Protein AF-A0A377AZQ8-F1 (afdb_monomer_lite)

Radius of gyration: 25.47 Å; chains: 1; bounding box: 60×29×74 Å

Secondary structure (DSSP, 8-state):
---EEEEEEEEEEEEETTEEEEEEEEEEEEEETTEEEEEEEEEEEEEEEEEGGGTEEEEEEEEE---SSS---EEEEEEEEE-GGGS-GGGSS-PPEEEEEESSSEEEEEEETTEEEEEEEE-SEEEEE------S---SS----------EEEEETSS--PPEEE-------

InterPro domains:
  IPR000015 Outer membrane usher protein [PF00577] (11-134)
  IPR000015 Outer membrane usher protein [PTHR30451] (6-134)
  IPR018030 Fimbrial membrane usher, conserved site [PS01151] (122-132)

pLDDT: mean 77.37, std 19.85, range [26.62, 98.12]

Foldseek 3Di:
DDKDKDKDWDWDWDDDPQKIKIWTKMWIWIDDPNDIDIDIGTPWIWMKGQDLVQQKIKIAAWDWDDPLAHDIDIDHGIDIGHDLVSDPLLSRDFDWKKKDFFQAFWWKFFDAPRDTQDIDIDGGTIDIDRRRRPDDDPDDDDDDDDDRDGDAMDTPPGDDDGIDTDDDPPPSD

Structure (mmCIF, N/CA/C/O backbone):
data_AF-A0A377AZQ8-F1
#
_entry.id   AF-A0A377AZQ8-F1
#
loop_
_atom_site.group_PDB
_atom_site.id
_atom_site.type_symbol
_atom_site.label_atom_id
_atom_site.label_alt_id
_atom_site.label_comp_id
_atom_site.label_asym_id
_atom_site.label_entity_id
_atom_site.label_seq_id
_atom_site.pdbx_PDB_ins_code
_atom_site.Cartn_x
_atom_site.Cartn_y
_atom_site.Cartn_z
_atom_site.occupancy
_atom_site.B_iso_or_equiv
_atom_site.auth_seq_id
_atom_site.auth_comp_id
_atom_site.auth_asym_id
_atom_site.auth_atom_id
_atom_site.pdbx_PDB_model_num
ATOM 1 N N . MET A 1 1 ? 42.850 8.641 -22.541 1.00 66.31 1 MET A N 1
ATOM 2 C CA . MET A 1 1 ? 41.460 8.882 -22.988 1.00 66.31 1 MET A CA 1
ATOM 3 C C . MET A 1 1 ? 40.602 9.128 -21.759 1.00 66.31 1 MET A C 1
ATOM 5 O O . MET A 1 1 ? 40.850 8.485 -20.748 1.00 66.31 1 MET A O 1
ATOM 9 N N . VAL A 1 2 ? 39.662 10.073 -21.816 1.00 78.50 2 VAL A N 1
ATOM 10 C CA . VAL A 1 2 ? 38.763 10.385 -20.692 1.00 78.50 2 VAL A CA 1
ATOM 11 C C . VAL A 1 2 ? 37.528 9.491 -20.782 1.00 78.50 2 VAL A C 1
ATOM 13 O O . VAL A 1 2 ? 36.949 9.360 -21.861 1.00 78.50 2 VAL A O 1
ATOM 16 N N . THR A 1 3 ? 37.146 8.884 -19.662 1.00 87.50 3 THR A N 1
ATOM 17 C CA . THR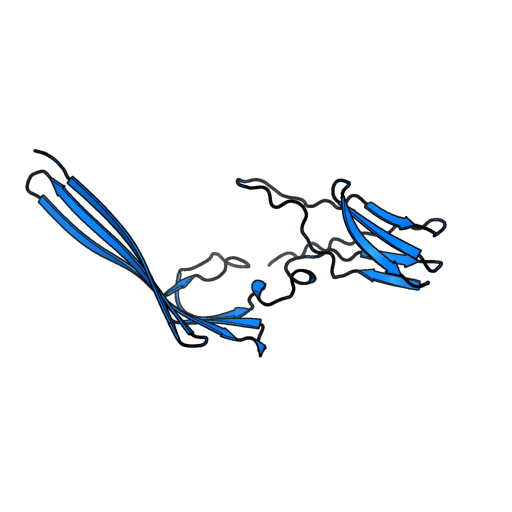 A 1 3 ? 35.905 8.113 -19.530 1.00 87.50 3 THR A CA 1
ATOM 18 C C . THR A 1 3 ? 34.832 8.990 -18.888 1.00 87.50 3 THR A C 1
ATOM 20 O O . THR A 1 3 ? 35.108 9.670 -17.902 1.00 87.50 3 THR A O 1
ATOM 23 N N . ILE A 1 4 ? 33.620 8.981 -19.440 1.00 90.50 4 ILE A N 1
ATOM 24 C CA . ILE A 1 4 ? 32.460 9.754 -18.986 1.00 90.50 4 ILE A CA 1
ATOM 25 C C . ILE A 1 4 ? 31.314 8.779 -18.716 1.00 90.50 4 ILE A C 1
ATOM 27 O O . ILE A 1 4 ? 31.047 7.907 -19.541 1.00 90.50 4 ILE A O 1
ATOM 31 N N . ALA A 1 5 ? 30.629 8.945 -17.587 1.00 92.56 5 ALA A N 1
ATOM 32 C CA . ALA A 1 5 ? 29.433 8.185 -17.247 1.00 92.56 5 ALA A CA 1
ATOM 33 C C . ALA A 1 5 ? 28.339 9.125 -16.727 1.00 92.56 5 ALA A C 1
ATOM 35 O O . ALA A 1 5 ? 28.613 9.976 -15.880 1.00 92.56 5 ALA A O 1
ATOM 36 N N . TYR A 1 6 ? 27.113 8.958 -17.223 1.00 93.81 6 TYR A N 1
ATOM 37 C CA . TYR A 1 6 ? 25.925 9.669 -16.757 1.00 93.81 6 TYR A CA 1
ATOM 38 C C . TYR A 1 6 ? 24.834 8.673 -16.377 1.00 93.81 6 TYR A C 1
ATOM 40 O O . TYR A 1 6 ? 24.644 7.651 -17.036 1.00 93.81 6 TYR A O 1
ATOM 48 N N . PHE A 1 7 ? 24.115 8.999 -15.308 1.00 94.19 7 PHE A N 1
ATOM 49 C CA . PHE A 1 7 ? 22.983 8.236 -14.808 1.00 94.19 7 PHE A CA 1
ATOM 50 C C . PHE A 1 7 ? 21.816 9.184 -14.570 1.00 94.19 7 PHE A C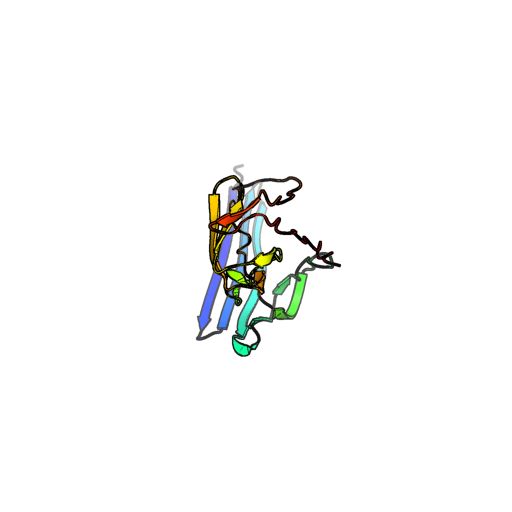 1
ATOM 52 O O . PHE A 1 7 ? 21.986 10.242 -13.962 1.00 94.19 7 PHE A O 1
ATOM 59 N N . PHE A 1 8 ? 20.634 8.787 -15.019 1.00 94.94 8 PHE A N 1
ATOM 60 C CA . PHE A 1 8 ? 19.388 9.485 -14.754 1.00 94.94 8 PHE A CA 1
ATOM 61 C C . PHE A 1 8 ? 18.333 8.469 -14.331 1.00 94.94 8 PHE A C 1
ATOM 63 O O . PHE A 1 8 ? 18.173 7.437 -14.973 1.00 94.94 8 PHE A O 1
ATOM 70 N N . SER A 1 9 ? 17.615 8.750 -13.250 1.00 94.69 9 SER A N 1
ATOM 71 C CA . SER A 1 9 ? 16.479 7.946 -12.799 1.00 94.69 9 SER A CA 1
ATOM 72 C C . SER A 1 9 ? 15.224 8.795 -12.817 1.00 94.69 9 SER A C 1
ATOM 74 O O . SER A 1 9 ? 15.229 9.904 -12.280 1.00 94.69 9 SER A O 1
ATOM 76 N N . GLU A 1 10 ? 14.147 8.249 -13.361 1.00 94.62 10 GLU A N 1
ATOM 77 C CA . GLU A 1 10 ? 12.877 8.937 -13.500 1.00 94.62 10 GLU A CA 1
ATOM 78 C C . GLU A 1 10 ? 11.760 8.143 -12.835 1.00 94.62 10 GLU A C 1
ATOM 80 O O . GLU A 1 10 ? 11.562 6.961 -13.114 1.00 94.62 10 GLU A O 1
ATOM 85 N N . LEU A 1 11 ? 10.993 8.834 -11.991 1.00 95.00 11 LEU A N 1
ATOM 86 C CA . LEU A 1 11 ? 9.697 8.369 -11.525 1.00 95.00 11 LEU A CA 1
ATOM 87 C C . LEU A 1 11 ? 8.635 9.327 -12.059 1.00 95.00 11 LEU A C 1
ATOM 89 O O . LEU A 1 11 ? 8.410 10.399 -11.495 1.00 95.00 11 LEU A O 1
ATOM 93 N N . SER A 1 12 ? 7.989 8.938 -13.151 1.00 96.00 12 SER A N 1
ATOM 94 C CA . SER A 1 12 ? 6.931 9.718 -13.781 1.00 96.00 12 SER A CA 1
ATOM 95 C C . SER A 1 12 ? 5.553 9.212 -13.355 1.00 96.00 12 SER A C 1
ATOM 97 O O . SER A 1 12 ? 5.366 8.071 -12.912 1.00 96.00 12 SER A O 1
ATOM 99 N N . GLY A 1 13 ? 4.548 10.083 -13.435 1.00 96.94 13 GLY A N 1
ATOM 100 C CA . GLY A 1 13 ? 3.203 9.709 -13.032 1.00 96.94 13 GLY A CA 1
ATOM 101 C C . GLY A 1 13 ? 2.124 10.685 -13.458 1.00 96.94 13 GLY A C 1
ATOM 102 O O . GLY A 1 13 ? 2.345 11.888 -13.556 1.00 96.94 13 GLY A O 1
ATOM 103 N N . ILE A 1 14 ? 0.929 10.140 -13.667 1.00 98.06 14 ILE A N 1
ATOM 104 C CA . ILE A 1 14 ? -0.283 10.882 -14.017 1.00 98.06 14 ILE A CA 1
ATOM 105 C C . ILE A 1 14 ? -1.394 10.451 -13.055 1.00 98.06 14 ILE A C 1
ATOM 107 O O . ILE A 1 14 ? -1.492 9.279 -12.684 1.00 98.06 14 ILE A O 1
ATOM 111 N N . ASN A 1 15 ? -2.228 11.396 -12.622 1.00 98.00 15 ASN A N 1
ATOM 112 C CA . ASN A 1 15 ? -3.388 11.128 -11.773 1.00 98.00 15 ASN A CA 1
ATOM 113 C C . ASN A 1 15 ? -4.659 11.566 -12.507 1.00 98.00 15 ASN A C 1
ATOM 115 O O . ASN A 1 15 ? -4.756 12.722 -12.910 1.00 98.00 15 ASN A O 1
ATOM 119 N N . ILE A 1 16 ? -5.624 10.658 -12.670 1.00 97.69 16 ILE A N 1
ATOM 120 C CA . ILE A 1 16 ? -6.921 10.938 -13.303 1.00 97.69 16 ILE A CA 1
ATOM 121 C C . ILE A 1 16 ? -8.018 10.374 -12.401 1.00 97.69 16 ILE A C 1
ATOM 123 O O . ILE A 1 16 ? -8.219 9.160 -12.310 1.00 97.69 16 ILE A O 1
ATOM 127 N N . GLY A 1 17 ? -8.719 11.260 -11.691 1.00 96.69 17 GLY A N 1
ATOM 128 C CA . GLY A 1 17 ? -9.679 10.856 -10.665 1.00 96.69 17 GLY A CA 1
ATOM 129 C C . GLY A 1 17 ? -9.021 9.950 -9.605 1.00 96.69 17 GLY A C 1
ATOM 130 O O . GLY A 1 17 ? -7.978 10.316 -9.062 1.00 96.69 17 GLY A O 1
ATOM 131 N N . PRO A 1 18 ? -9.586 8.767 -9.291 1.00 96.06 18 PRO A N 1
ATOM 132 C CA . PRO A 1 18 ? -9.014 7.856 -8.297 1.00 96.06 18 PRO A CA 1
ATOM 133 C C . PRO A 1 18 ? -7.832 7.024 -8.828 1.00 96.06 18 PRO A C 1
ATOM 135 O O . PRO A 1 18 ? -7.199 6.308 -8.045 1.00 96.06 18 PRO A O 1
ATOM 138 N N . TRP A 1 19 ? -7.556 7.083 -10.134 1.00 97.75 19 TRP A N 1
ATOM 139 C CA . TRP A 1 19 ? -6.517 6.303 -10.795 1.00 97.75 19 TRP A CA 1
ATOM 140 C C . TRP A 1 19 ? -5.180 7.035 -10.782 1.00 97.75 19 TRP A C 1
ATOM 142 O O . TRP A 1 19 ? -5.097 8.231 -11.069 1.00 97.75 19 TRP A O 1
ATOM 152 N N . ARG A 1 20 ? -4.120 6.292 -10.472 1.00 98.06 20 ARG A N 1
ATOM 153 C CA . ARG A 1 20 ? -2.743 6.780 -10.445 1.00 98.06 20 ARG A CA 1
ATOM 154 C C . ARG A 1 20 ? -1.915 5.887 -11.355 1.00 98.06 20 ARG A C 1
ATOM 156 O O . ARG A 1 20 ? -1.705 4.724 -11.032 1.00 98.06 20 ARG A O 1
ATOM 163 N N . LEU A 1 21 ? -1.472 6.420 -12.486 1.00 98.12 21 LEU A N 1
ATOM 164 C CA . LEU A 1 21 ? -0.492 5.774 -13.353 1.00 98.12 21 LEU A CA 1
ATOM 165 C C . LEU A 1 21 ? 0.905 6.193 -12.896 1.00 98.12 21 LEU A C 1
ATOM 167 O O . LEU A 1 21 ? 1.139 7.375 -12.626 1.00 98.12 21 LEU A O 1
ATOM 171 N N . ARG A 1 22 ? 1.821 5.237 -12.803 1.00 97.75 22 ARG A N 1
ATOM 172 C CA . ARG A 1 22 ? 3.222 5.445 -12.443 1.00 97.75 22 ARG A CA 1
ATOM 173 C C . ARG A 1 22 ? 4.116 4.665 -13.396 1.00 97.75 22 ARG A C 1
ATOM 175 O O . ARG A 1 22 ? 3.785 3.548 -13.791 1.00 97.75 22 ARG A O 1
ATOM 182 N N . ASN A 1 23 ? 5.249 5.256 -13.745 1.00 97.12 23 ASN A N 1
ATOM 183 C CA . ASN A 1 23 ? 6.320 4.593 -14.467 1.00 97.12 23 ASN A CA 1
ATOM 184 C C . ASN A 1 23 ? 7.654 4.924 -13.794 1.00 97.12 23 ASN A C 1
ATOM 186 O O . ASN A 1 23 ? 7.895 6.063 -13.401 1.00 97.12 23 ASN A O 1
ATOM 190 N N . ASN A 1 24 ? 8.496 3.908 -13.647 1.00 96.88 24 ASN A N 1
ATOM 191 C CA . ASN A 1 24 ? 9.841 4.028 -13.115 1.00 96.88 24 ASN A CA 1
ATOM 192 C C . ASN A 1 24 ? 10.837 3.533 -14.165 1.00 96.88 24 ASN A C 1
ATOM 194 O O . ASN A 1 24 ? 10.690 2.429 -14.700 1.00 96.88 24 ASN A O 1
ATOM 198 N N . GLY A 1 25 ? 11.855 4.332 -14.450 1.00 95.44 25 GLY A N 1
ATOM 199 C CA . GLY A 1 25 ? 12.876 4.023 -15.439 1.00 95.44 25 GLY A CA 1
ATOM 200 C C . GLY A 1 25 ? 14.211 4.666 -15.097 1.00 95.44 25 GLY A C 1
ATOM 201 O O . GLY A 1 25 ? 14.308 5.557 -14.256 1.00 95.44 25 GLY A O 1
ATOM 202 N N . SER A 1 26 ? 15.266 4.194 -15.747 1.00 96.50 26 SER A N 1
ATOM 203 C CA . SER A 1 26 ? 16.593 4.785 -15.634 1.00 96.50 26 SER A CA 1
ATOM 204 C C . SER A 1 26 ? 17.297 4.801 -16.979 1.00 96.50 26 SER A C 1
ATOM 206 O O . SER A 1 26 ? 17.197 3.856 -17.757 1.00 96.50 26 SER A O 1
ATOM 208 N N . TRP A 1 27 ? 18.036 5.867 -17.231 1.00 95.44 27 TRP A N 1
ATOM 209 C CA . TRP A 1 27 ? 18.890 6.034 -18.386 1.00 95.44 27 TRP A CA 1
ATOM 210 C C . TRP A 1 27 ? 20.347 6.013 -17.944 1.00 95.44 27 TRP A C 1
ATOM 212 O O . TRP A 1 27 ? 20.737 6.683 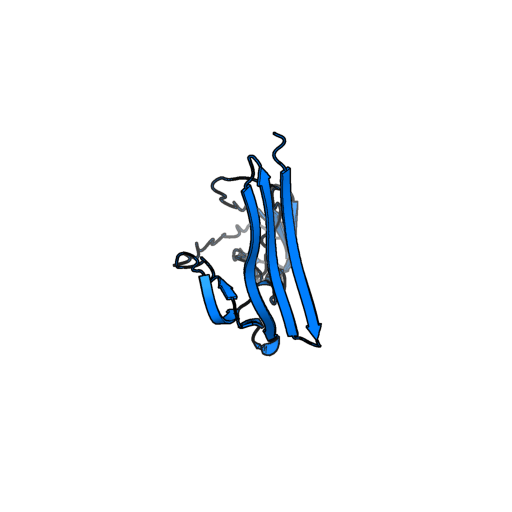-16.985 1.00 95.44 27 TRP A O 1
ATOM 222 N N . ASN A 1 28 ? 21.148 5.225 -18.647 1.00 94.69 28 ASN A N 1
ATOM 223 C CA . ASN A 1 28 ? 22.563 5.046 -18.380 1.00 94.69 28 ASN A CA 1
ATOM 224 C C . ASN A 1 28 ? 23.337 5.386 -19.645 1.00 94.69 28 ASN A C 1
ATOM 226 O O . ASN A 1 28 ? 23.040 4.856 -20.715 1.00 94.69 28 ASN A O 1
ATOM 230 N N . TYR A 1 29 ? 24.361 6.217 -19.506 1.00 94.75 29 TYR A N 1
ATOM 231 C CA . TYR A 1 29 ? 25.281 6.539 -20.582 1.00 94.75 29 TYR A CA 1
ATOM 232 C C . TYR A 1 29 ? 26.718 6.345 -20.119 1.00 94.75 29 TYR A C 1
ATOM 234 O O . TYR A 1 29 ? 27.102 6.776 -19.033 1.00 94.75 29 TYR A O 1
ATOM 242 N N . PHE A 1 30 ? 27.530 5.727 -20.966 1.00 94.06 30 PHE A N 1
ATOM 243 C CA . PHE A 1 30 ? 28.951 5.518 -20.746 1.00 94.06 30 PHE A CA 1
ATOM 244 C C . PHE A 1 30 ? 29.719 5.781 -22.038 1.00 94.06 30 PHE A C 1
ATOM 246 O O . PHE A 1 30 ? 29.330 5.306 -23.099 1.00 94.06 30 PHE A O 1
ATOM 253 N N . ARG A 1 31 ? 30.847 6.488 -21.959 1.00 93.56 31 ARG A N 1
ATOM 254 C CA . ARG A 1 31 ? 31.777 6.682 -23.075 1.00 93.56 31 ARG A CA 1
ATOM 255 C C . ARG A 1 31 ? 33.213 6.610 -22.581 1.00 93.56 31 ARG A C 1
ATOM 257 O O . ARG A 1 31 ? 33.591 7.382 -21.711 1.00 93.56 31 ARG A O 1
ATOM 264 N N . GLY A 1 32 ? 34.035 5.745 -23.164 1.00 91.81 32 GLY A N 1
ATOM 265 C CA . GLY A 1 32 ? 35.450 5.603 -22.816 1.00 91.81 32 GLY A CA 1
ATOM 266 C C . GLY A 1 32 ? 36.184 4.657 -23.766 1.00 91.81 32 GLY A C 1
ATOM 267 O O . GLY A 1 32 ? 35.584 3.744 -24.321 1.00 91.81 32 GLY A O 1
ATOM 268 N N . ASN A 1 33 ? 37.484 4.884 -23.981 1.00 86.81 33 ASN A N 1
ATOM 269 C CA . ASN A 1 33 ? 38.348 4.043 -24.828 1.00 86.81 33 ASN A CA 1
ATOM 270 C C . ASN A 1 33 ? 37.795 3.711 -26.234 1.00 86.81 33 ASN A C 1
ATOM 272 O O . ASN A 1 33 ? 37.970 2.605 -26.733 1.00 86.81 33 ASN A O 1
ATOM 276 N N . GLY A 1 34 ? 37.121 4.669 -26.880 1.00 83.62 34 GLY A N 1
ATOM 277 C CA . GLY A 1 34 ? 36.516 4.477 -28.207 1.00 83.62 34 GLY A CA 1
ATOM 278 C C . GLY A 1 34 ? 35.158 3.764 -28.198 1.00 83.62 34 GLY A C 1
ATOM 279 O O . GLY A 1 34 ? 34.518 3.692 -29.240 1.00 83.62 34 GLY A O 1
ATOM 280 N N . TYR A 1 35 ? 34.682 3.316 -27.036 1.00 85.56 35 TYR A N 1
ATOM 281 C CA . TYR A 1 35 ? 33.364 2.717 -26.854 1.00 85.56 35 TYR A CA 1
ATOM 282 C C . TYR A 1 35 ? 32.382 3.736 -26.277 1.00 85.56 35 TYR A C 1
ATOM 284 O O . TYR A 1 35 ? 32.742 4.546 -25.418 1.00 85.56 35 TYR A O 1
ATOM 292 N N . HIS A 1 36 ? 31.132 3.678 -26.730 1.00 90.12 36 HIS A N 1
ATOM 293 C CA . HIS A 1 36 ? 30.011 4.344 -26.079 1.00 90.12 36 HIS A CA 1
ATOM 294 C C . HIS A 1 36 ? 28.848 3.360 -25.911 1.00 90.12 36 HIS A C 1
ATOM 296 O O . HIS A 1 36 ? 28.656 2.472 -26.738 1.00 90.12 36 HIS A O 1
ATOM 302 N N . SER A 1 37 ? 28.099 3.501 -24.824 1.00 90.25 37 SER A N 1
ATOM 303 C CA . SER A 1 37 ? 26.909 2.720 -24.505 1.00 90.25 37 SER A CA 1
ATOM 304 C C . SER A 1 37 ? 25.851 3.665 -23.964 1.00 90.25 37 SER A C 1
ATOM 306 O O . SER A 1 37 ? 26.143 4.505 -23.115 1.00 90.25 37 SER A O 1
ATOM 308 N N . GLU A 1 38 ? 24.635 3.527 -24.470 1.00 93.69 38 GLU A N 1
ATOM 309 C CA . GLU A 1 38 ? 23.470 4.274 -24.026 1.00 93.69 38 GLU A CA 1
ATOM 310 C C . GLU A 1 38 ? 22.318 3.287 -23.867 1.00 93.69 38 GLU A C 1
ATOM 312 O O . GLU A 1 38 ? 22.001 2.543 -24.796 1.00 93.69 38 GLU A O 1
ATOM 317 N N . GLN A 1 39 ? 21.731 3.227 -22.676 1.00 93.44 39 GLN A N 1
ATOM 318 C CA . GLN A 1 39 ? 20.689 2.261 -22.357 1.00 93.44 39 GLN A CA 1
ATOM 319 C C . GLN A 1 39 ? 19.586 2.901 -21.527 1.00 93.44 39 GLN A C 1
ATOM 321 O O . GLN A 1 39 ? 19.824 3.422 -20.436 1.00 93.44 39 GLN A O 1
ATOM 326 N N . TRP A 1 40 ? 18.361 2.785 -22.031 1.00 92.62 40 TRP A N 1
ATOM 327 C CA . TRP A 1 40 ? 17.151 3.012 -21.256 1.00 92.62 40 TRP A CA 1
ATOM 328 C C . TRP A 1 40 ? 16.681 1.694 -20.637 1.00 92.62 40 TRP A C 1
ATOM 330 O O . TRP A 1 40 ? 16.442 0.717 -21.346 1.00 92.62 40 TRP A O 1
ATOM 340 N N . ASN A 1 41 ? 16.523 1.674 -19.318 1.00 93.19 41 ASN A N 1
ATOM 341 C CA . ASN A 1 41 ? 16.037 0.537 -18.553 1.00 93.19 41 ASN A CA 1
ATOM 342 C C . ASN A 1 41 ? 14.709 0.897 -17.873 1.00 93.19 41 ASN A C 1
ATOM 344 O O . ASN A 1 41 ? 14.677 1.744 -16.979 1.00 93.19 41 ASN A O 1
ATOM 348 N N . ASN A 1 42 ? 13.616 0.256 -18.290 1.00 92.38 42 ASN A N 1
ATOM 349 C CA . ASN A 1 42 ? 12.308 0.410 -17.656 1.00 92.38 42 ASN A CA 1
ATOM 350 C C . ASN A 1 42 ? 12.218 -0.535 -16.452 1.00 92.38 42 ASN A C 1
ATOM 352 O O . ASN A 1 42 ? 12.253 -1.752 -16.617 1.00 92.38 42 ASN A O 1
ATOM 356 N N . ILE A 1 43 ? 12.110 0.035 -15.253 1.00 93.38 43 ILE A N 1
ATOM 357 C CA . ILE A 1 43 ? 12.040 -0.722 -13.998 1.00 93.38 43 ILE A CA 1
ATOM 358 C C . ILE A 1 43 ? 10.625 -1.267 -13.790 1.00 93.38 43 ILE A C 1
ATOM 360 O O . ILE A 1 43 ? 10.461 -2.400 -13.344 1.00 93.38 43 ILE A O 1
ATOM 364 N N . GLY A 1 44 ? 9.599 -0.479 -14.114 1.00 95.25 44 GLY A N 1
ATOM 365 C CA . GLY A 1 44 ? 8.224 -0.956 -14.076 1.00 95.25 44 GLY A CA 1
ATOM 366 C C . GLY A 1 44 ? 7.195 0.117 -14.391 1.00 95.25 44 GLY A C 1
ATOM 367 O O . GLY A 1 44 ? 7.427 1.315 -14.211 1.00 95.25 44 GLY A O 1
ATOM 368 N N . THR A 1 45 ? 6.028 -0.327 -14.852 1.00 97.38 45 THR A N 1
ATOM 369 C CA . THR A 1 45 ? 4.868 0.531 -15.110 1.00 97.38 45 THR A CA 1
ATOM 370 C C . THR A 1 45 ? 3.627 -0.064 -14.473 1.00 97.38 45 THR A C 1
ATOM 372 O O . THR A 1 45 ? 3.298 -1.227 -14.713 1.00 97.38 45 THR A O 1
ATOM 375 N N . TRP A 1 46 ? 2.909 0.733 -13.686 1.00 97.94 46 TRP A N 1
ATOM 376 C CA . TRP A 1 46 ? 1.703 0.268 -13.017 1.00 97.94 46 TRP A CA 1
ATOM 377 C C . TRP A 1 46 ? 0.652 1.352 -12.860 1.00 97.94 46 TRP A C 1
ATOM 379 O O . TRP A 1 46 ? 0.923 2.550 -12.780 1.00 97.94 46 TRP A O 1
ATOM 389 N N . VAL A 1 47 ? -0.587 0.890 -12.796 1.00 98.12 47 VAL A N 1
ATOM 390 C CA . VAL A 1 47 ? -1.765 1.677 -12.483 1.00 98.12 47 VAL A CA 1
ATOM 391 C C . VAL A 1 47 ? -2.296 1.195 -11.147 1.00 98.12 47 VAL A C 1
ATOM 393 O O . VAL A 1 47 ? -2.511 0.001 -10.956 1.00 98.12 47 VAL A O 1
ATOM 396 N N . GLN A 1 48 ? -2.548 2.123 -10.233 1.00 97.06 48 GLN A N 1
ATOM 397 C CA . GLN A 1 48 ? -3.110 1.814 -8.925 1.00 97.06 48 GLN A CA 1
ATOM 398 C C . GLN A 1 48 ? -4.354 2.648 -8.620 1.00 97.06 48 GLN A C 1
ATOM 400 O O . GLN A 1 48 ? -4.496 3.795 -9.063 1.00 97.06 48 GLN A O 1
ATOM 405 N N . ARG A 1 49 ? -5.262 2.064 -7.838 1.00 96.62 49 ARG A N 1
ATOM 406 C CA . ARG A 1 49 ? -6.492 2.702 -7.368 1.00 96.62 49 ARG A CA 1
ATOM 407 C C . ARG A 1 49 ? -6.880 2.186 -5.989 1.00 96.62 49 ARG A C 1
ATOM 409 O O . ARG A 1 49 ? -6.977 0.984 -5.766 1.00 96.62 49 ARG A O 1
ATOM 416 N N . ALA A 1 50 ? -7.225 3.117 -5.106 1.00 96.31 50 ALA A N 1
ATOM 417 C CA . ALA A 1 50 ? -7.869 2.802 -3.838 1.00 96.31 50 ALA A CA 1
ATOM 418 C C . ALA A 1 50 ? -9.349 2.429 -4.045 1.00 96.31 50 ALA A C 1
ATOM 420 O O . ALA A 1 50 ? -10.097 3.150 -4.716 1.00 96.31 50 ALA A O 1
ATOM 421 N N . ILE A 1 51 ? -9.776 1.323 -3.437 1.00 95.88 51 ILE A N 1
ATOM 422 C CA . ILE A 1 51 ? -11.162 0.856 -3.367 1.00 95.88 51 ILE A CA 1
ATOM 423 C C . ILE A 1 51 ? -11.647 1.029 -1.925 1.00 95.88 51 ILE A C 1
ATOM 425 O O . ILE A 1 51 ? -11.549 0.126 -1.096 1.00 95.88 51 ILE A O 1
ATOM 429 N N . ILE A 1 52 ? -12.184 2.218 -1.642 1.00 93.31 52 ILE A N 1
ATOM 430 C CA . ILE A 1 52 ? -12.588 2.650 -0.293 1.00 93.31 52 ILE A CA 1
ATOM 431 C C . ILE A 1 52 ? -13.578 1.676 0.375 1.00 93.31 52 ILE A C 1
ATOM 433 O O . ILE A 1 52 ? -13.323 1.305 1.519 1.00 93.31 52 ILE A O 1
ATOM 437 N N . PRO A 1 53 ? -14.647 1.183 -0.295 1.00 93.25 53 PRO A N 1
ATOM 438 C CA . PRO A 1 53 ? -15.602 0.276 0.351 1.00 93.25 53 PRO A CA 1
ATOM 439 C C . PRO A 1 53 ? -14.985 -1.045 0.825 1.00 93.25 53 PRO A C 1
ATOM 441 O O . PRO A 1 53 ? -15.495 -1.658 1.755 1.00 93.25 53 PRO A O 1
ATOM 444 N N . LEU A 1 54 ? -13.886 -1.473 0.196 1.00 93.69 54 LEU A N 1
ATOM 445 C CA . LEU A 1 54 ? -13.177 -2.709 0.529 1.00 93.69 54 LEU A CA 1
ATOM 446 C C . LEU A 1 54 ? -11.928 -2.464 1.380 1.00 93.69 54 LEU A C 1
ATOM 448 O O . LEU A 1 54 ? -11.213 -3.419 1.671 1.00 93.69 54 LEU A O 1
ATOM 452 N N . LYS A 1 55 ? -11.614 -1.204 1.721 1.00 93.69 55 LYS A N 1
ATOM 453 C CA . LYS A 1 55 ? -10.349 -0.817 2.371 1.00 93.69 55 LYS A CA 1
ATOM 454 C C . LYS A 1 55 ? -9.127 -1.460 1.694 1.00 93.69 55 LYS A C 1
ATOM 456 O O . LYS A 1 55 ? -8.209 -1.950 2.346 1.00 93.69 55 LYS A O 1
ATOM 461 N N . SER A 1 56 ? -9.166 -1.522 0.366 1.00 94.56 56 SER A N 1
ATOM 462 C CA . SER A 1 56 ? -8.221 -2.287 -0.447 1.00 94.56 56 SER A CA 1
ATOM 463 C C . SER A 1 56 ? -7.610 -1.431 -1.546 1.00 94.56 56 SER A C 1
ATOM 465 O O . SER A 1 56 ? -8.216 -0.466 -2.012 1.00 94.56 56 SER A O 1
ATOM 467 N N . GLU A 1 57 ? -6.425 -1.808 -2.006 1.00 95.44 57 GLU A N 1
ATOM 468 C CA . GLU A 1 57 ? -5.750 -1.211 -3.150 1.00 95.44 57 GLU A CA 1
ATOM 469 C C . GLU A 1 57 ? -5.682 -2.207 -4.310 1.00 95.44 57 GLU A C 1
ATOM 471 O O . GLU A 1 57 ? -5.283 -3.362 -4.153 1.00 95.44 57 GLU A O 1
ATOM 476 N N . LEU A 1 58 ? -6.110 -1.743 -5.482 1.00 96.50 58 LEU A N 1
ATOM 477 C CA . LEU A 1 58 ? -5.977 -2.445 -6.749 1.00 96.50 58 LEU A CA 1
ATOM 478 C C . LEU A 1 58 ? -4.732 -1.930 -7.465 1.00 96.50 58 LEU A C 1
ATOM 480 O O . LEU A 1 58 ? -4.625 -0.726 -7.698 1.00 96.50 58 LEU A O 1
ATOM 484 N N . VAL A 1 59 ? -3.849 -2.837 -7.871 1.00 97.12 59 VAL A N 1
ATOM 485 C CA . VAL A 1 59 ? -2.656 -2.567 -8.680 1.00 97.12 59 VAL A CA 1
ATOM 486 C C . VAL A 1 59 ? -2.706 -3.426 -9.940 1.00 97.12 59 VAL A C 1
ATOM 488 O O . VAL A 1 59 ? -2.977 -4.624 -9.872 1.00 97.12 59 VAL A O 1
ATOM 491 N N . MET A 1 60 ? -2.452 -2.813 -11.092 1.00 98.06 60 MET A N 1
ATOM 492 C CA . MET A 1 60 ? -2.389 -3.463 -12.399 1.00 98.06 60 MET A CA 1
ATOM 493 C C . MET A 1 60 ? -1.100 -3.059 -13.115 1.00 98.06 60 MET A C 1
ATOM 495 O O . MET A 1 60 ? -0.810 -1.870 -13.219 1.00 98.06 60 MET A O 1
ATOM 499 N N . GLY A 1 61 ? -0.353 -4.027 -13.636 1.00 97.19 61 GLY A N 1
ATOM 500 C CA . GLY A 1 61 ? 0.956 -3.822 -14.259 1.00 97.19 61 GLY A CA 1
ATOM 501 C C . GLY A 1 61 ? 2.072 -4.480 -13.455 1.00 97.19 61 GLY A C 1
ATOM 502 O O . GLY A 1 61 ? 1.878 -5.562 -12.901 1.00 97.19 61 GLY A O 1
ATOM 503 N N . ASP A 1 62 ? 3.238 -3.840 -13.430 1.00 96.38 62 ASP A N 1
ATOM 504 C CA . ASP A 1 62 ? 4.409 -4.306 -12.688 1.00 96.38 62 ASP A CA 1
ATOM 505 C C . ASP A 1 62 ? 4.278 -4.001 -11.192 1.00 96.38 62 ASP A C 1
ATOM 507 O O . ASP A 1 62 ? 4.007 -2.870 -10.793 1.00 96.38 62 ASP A O 1
ATOM 511 N N . GLY A 1 63 ? 4.499 -4.995 -10.342 1.00 92.62 63 GLY A N 1
ATOM 512 C CA . GLY A 1 63 ? 4.458 -4.809 -8.898 1.00 92.62 63 GLY A CA 1
ATOM 513 C C . GLY A 1 63 ? 5.172 -5.918 -8.147 1.00 92.62 63 GLY A C 1
ATOM 514 O O . GLY A 1 63 ? 5.728 -6.843 -8.733 1.00 92.62 63 GLY A O 1
ATOM 515 N N . ASN A 1 64 ? 5.139 -5.838 -6.822 1.00 90.56 64 ASN A N 1
ATOM 516 C CA . ASN A 1 64 ? 5.689 -6.860 -5.940 1.00 90.56 64 ASN A CA 1
ATOM 517 C C . ASN A 1 64 ? 4.614 -7.345 -4.968 1.00 90.56 64 ASN A C 1
ATOM 519 O O . ASN A 1 64 ? 3.714 -6.587 -4.585 1.00 90.56 64 ASN A O 1
ATOM 523 N N . THR A 1 65 ? 4.679 -8.614 -4.576 1.00 87.69 65 THR A N 1
ATOM 524 C CA . THR A 1 65 ? 3.837 -9.153 -3.505 1.00 87.69 65 THR A CA 1
ATOM 525 C C . THR A 1 65 ? 4.348 -8.697 -2.139 1.00 87.69 65 THR A C 1
ATOM 527 O O . THR A 1 65 ? 5.515 -8.340 -1.980 1.00 87.69 65 THR A O 1
ATOM 530 N N . GLY A 1 66 ? 3.449 -8.664 -1.149 1.00 82.31 66 GLY A N 1
ATOM 531 C CA . GLY A 1 66 ? 3.846 -8.461 0.244 1.00 82.31 66 GLY A CA 1
ATOM 532 C C . GLY A 1 66 ? 4.642 -9.659 0.753 1.00 82.31 66 GLY A C 1
ATOM 533 O O . GLY A 1 66 ? 4.559 -10.741 0.169 1.00 82.31 66 GLY A O 1
ATOM 534 N N . SER A 1 67 ? 5.393 -9.452 1.831 1.00 80.31 67 SER A N 1
ATOM 535 C CA . SER A 1 67 ? 6.242 -10.478 2.435 1.00 80.31 67 SER A CA 1
ATOM 536 C C . SER A 1 67 ? 5.756 -10.919 3.819 1.00 80.31 67 SER A C 1
ATOM 538 O O . SER A 1 67 ? 6.564 -11.205 4.697 1.00 80.31 67 SER A O 1
ATOM 540 N N . ASP A 1 68 ? 4.440 -10.879 4.046 1.00 77.00 68 ASP A N 1
ATOM 541 C CA . ASP A 1 68 ? 3.852 -11.141 5.367 1.00 77.00 68 ASP A CA 1
ATOM 542 C C . ASP A 1 68 ? 3.879 -12.630 5.743 1.00 77.00 68 ASP A C 1
ATOM 544 O O . ASP A 1 68 ? 4.009 -12.950 6.919 1.00 77.00 68 ASP A O 1
ATOM 548 N N . ILE A 1 69 ? 3.767 -13.510 4.739 1.00 75.75 69 ILE A N 1
ATOM 549 C CA . ILE A 1 69 ? 3.674 -14.981 4.877 1.00 75.75 69 ILE A CA 1
ATOM 550 C C . ILE A 1 69 ? 4.780 -15.673 4.066 1.00 75.75 69 ILE A C 1
ATOM 552 O O . ILE A 1 69 ? 5.446 -16.600 4.519 1.00 75.75 69 ILE A O 1
ATOM 556 N N . PHE A 1 70 ? 4.986 -15.211 2.832 1.00 84.56 70 PHE A N 1
ATOM 557 C CA . PHE A 1 70 ? 5.966 -15.749 1.889 1.00 84.56 70 PHE A CA 1
ATOM 558 C C . PHE A 1 70 ? 6.964 -14.668 1.496 1.00 84.56 70 PHE A C 1
ATOM 560 O O . PHE A 1 70 ? 6.699 -13.487 1.694 1.00 84.56 70 PHE A O 1
ATOM 567 N N . ASP A 1 71 ? 8.077 -15.047 0.876 1.00 84.56 71 ASP A N 1
ATOM 568 C CA . ASP A 1 71 ? 8.992 -14.065 0.302 1.00 84.56 71 ASP A CA 1
ATOM 569 C C . ASP A 1 71 ? 8.301 -13.234 -0.791 1.00 84.56 71 ASP A C 1
ATOM 571 O O . ASP A 1 71 ? 7.519 -13.736 -1.605 1.00 84.56 71 ASP A O 1
ATOM 575 N N . GLY A 1 72 ? 8.591 -11.931 -0.804 1.00 86.25 72 GLY A N 1
ATOM 576 C CA . GLY A 1 72 ? 8.044 -11.007 -1.790 1.00 86.25 72 GLY A CA 1
ATOM 577 C C . GLY A 1 72 ? 8.598 -11.301 -3.184 1.00 86.25 72 GLY A C 1
ATOM 578 O O . GLY A 1 72 ? 9.808 -11.247 -3.399 1.00 86.25 72 GLY A O 1
ATOM 579 N N . VAL A 1 73 ? 7.717 -11.556 -4.149 1.00 88.50 73 VAL A N 1
ATOM 580 C CA . VAL A 1 73 ? 8.077 -11.797 -5.551 1.00 88.50 73 VAL A CA 1
ATOM 581 C C . VAL A 1 73 ? 7.583 -10.662 -6.441 1.00 88.50 73 VAL A C 1
ATOM 583 O O . VAL A 1 73 ? 6.529 -10.069 -6.202 1.00 88.50 73 VAL A O 1
ATOM 586 N N . GLY A 1 74 ? 8.362 -10.330 -7.470 1.00 91.62 74 GLY A N 1
ATOM 587 C CA . GLY A 1 74 ? 7.924 -9.428 -8.535 1.00 91.62 74 GLY A CA 1
ATOM 588 C C . GLY A 1 74 ? 6.901 -10.111 -9.441 1.00 91.62 74 GLY A C 1
ATOM 589 O O . GLY A 1 74 ? 7.006 -11.305 -9.712 1.00 91.62 74 GLY A O 1
ATOM 590 N N . PHE A 1 75 ? 5.917 -9.361 -9.919 1.00 93.88 75 PHE A N 1
ATOM 591 C CA . PHE A 1 75 ? 4.900 -9.845 -10.841 1.00 93.88 75 PHE A CA 1
ATOM 592 C C . PHE A 1 75 ? 4.546 -8.774 -11.876 1.00 93.88 75 PHE A C 1
ATOM 594 O O . PHE A 1 75 ? 4.676 -7.577 -11.626 1.00 93.88 75 PHE A O 1
ATOM 601 N N . ARG A 1 76 ? 4.032 -9.224 -13.023 1.00 96.25 76 ARG A N 1
ATOM 602 C CA . ARG A 1 76 ? 3.325 -8.391 -13.998 1.00 96.25 76 ARG A CA 1
ATOM 603 C C . ARG A 1 76 ? 1.914 -8.934 -14.149 1.00 96.25 76 ARG A C 1
ATOM 605 O O . ARG A 1 76 ? 1.731 -10.038 -14.653 1.00 96.25 76 ARG A O 1
ATOM 612 N N . GLY A 1 77 ? 0.919 -8.194 -13.679 1.00 96.44 77 GLY A N 1
ATOM 613 C CA . GLY A 1 77 ? -0.453 -8.690 -13.620 1.00 96.44 77 GLY A CA 1
ATOM 614 C C . GLY A 1 77 ? -1.367 -7.797 -12.798 1.00 96.44 77 GLY A C 1
ATOM 615 O O . GLY A 1 77 ? -1.207 -6.580 -12.787 1.00 96.44 77 GLY A O 1
ATOM 616 N N . VAL A 1 78 ? -2.339 -8.405 -12.122 1.00 97.00 78 VAL A N 1
ATOM 617 C CA . VAL A 1 78 ? -3.326 -7.698 -11.301 1.00 97.00 78 VAL A CA 1
ATOM 618 C C . VAL A 1 78 ? -3.249 -8.201 -9.869 1.00 97.00 78 VAL A C 1
ATOM 620 O O . VAL A 1 78 ? -3.217 -9.407 -9.631 1.00 97.00 78 VAL A O 1
ATOM 623 N N . ARG A 1 79 ? -3.259 -7.276 -8.912 1.00 95.25 79 ARG A N 1
ATOM 624 C CA . ARG A 1 79 ? -3.297 -7.570 -7.482 1.00 95.25 79 ARG A CA 1
ATOM 625 C C . ARG A 1 79 ? -4.330 -6.683 -6.803 1.00 95.25 79 ARG A C 1
ATOM 627 O O . ARG A 1 79 ? -4.315 -5.470 -6.978 1.00 95.25 79 ARG A O 1
ATOM 634 N N . LEU A 1 80 ? -5.186 -7.294 -5.995 1.00 95.06 80 LEU A N 1
ATOM 635 C CA . LEU A 1 80 ? -6.067 -6.609 -5.056 1.00 95.06 80 LEU A CA 1
ATOM 636 C C . LEU A 1 80 ? -5.668 -7.045 -3.648 1.00 95.06 80 LEU A C 1
ATOM 638 O O . LEU A 1 80 ? -5.597 -8.244 -3.382 1.00 95.06 80 LEU A O 1
ATOM 642 N N . TYR A 1 81 ? -5.369 -6.095 -2.769 1.00 92.94 81 TYR A N 1
ATOM 643 C CA . TYR A 1 81 ? -4.975 -6.393 -1.392 1.00 92.94 81 TYR A CA 1
ATOM 644 C C . TYR A 1 81 ? -5.548 -5.366 -0.418 1.00 92.94 81 TYR A C 1
ATOM 646 O O . TYR A 1 81 ? -5.677 -4.190 -0.757 1.00 92.94 81 TYR A O 1
ATOM 654 N N . SER A 1 82 ? -5.881 -5.809 0.794 1.00 91.56 82 SER A N 1
ATOM 655 C CA . SER A 1 82 ? -6.288 -4.920 1.885 1.00 91.56 82 SER A CA 1
ATOM 656 C C . SER A 1 82 ? -5.129 -4.007 2.281 1.00 91.56 82 SER A C 1
ATOM 658 O O . SER A 1 82 ? -3.984 -4.452 2.339 1.00 91.56 82 SER A O 1
ATOM 660 N N . SER A 1 83 ? -5.416 -2.733 2.541 1.00 87.88 83 SER A N 1
ATOM 661 C CA . SER A 1 83 ? -4.411 -1.736 2.910 1.00 87.88 83 SER A CA 1
ATOM 662 C C . SER A 1 83 ? -4.679 -1.208 4.314 1.00 87.88 83 SER A C 1
ATOM 664 O O . SER A 1 83 ? -5.699 -0.559 4.552 1.00 87.88 83 SER A O 1
ATOM 666 N N . ASP A 1 84 ? -3.738 -1.434 5.230 1.00 83.12 84 ASP A N 1
ATOM 667 C CA . ASP A 1 84 ? -3.836 -0.965 6.619 1.00 83.12 84 ASP A CA 1
ATOM 668 C C . ASP A 1 84 ? -3.938 0.562 6.703 1.00 83.12 84 ASP A C 1
ATOM 670 O O . ASP A 1 84 ? -4.672 1.086 7.533 1.00 83.12 84 ASP A O 1
ATOM 674 N N . ASN A 1 85 ? -3.321 1.285 5.762 1.00 81.06 85 ASN A N 1
ATOM 675 C CA . ASN A 1 85 ? -3.397 2.748 5.666 1.00 81.06 85 ASN A CA 1
ATOM 676 C C . ASN A 1 85 ? -4.831 3.276 5.438 1.00 81.06 85 ASN A C 1
ATOM 678 O O . ASN A 1 85 ? -5.058 4.482 5.501 1.00 81.06 85 ASN A O 1
ATOM 682 N N . MET A 1 86 ? -5.792 2.401 5.111 1.00 86.62 86 MET A N 1
ATOM 683 C CA . MET A 1 86 ? -7.213 2.751 4.979 1.00 86.62 86 MET A CA 1
ATOM 684 C C . MET A 1 86 ? -8.016 2.529 6.269 1.00 86.62 86 MET A C 1
ATOM 686 O O . MET A 1 86 ? -9.204 2.860 6.314 1.00 86.62 86 MET A O 1
ATOM 690 N N . TYR A 1 87 ? -7.408 1.960 7.308 1.00 82.31 87 TYR A N 1
ATOM 691 C CA . TYR A 1 87 ? -7.999 1.875 8.639 1.00 82.31 87 TYR A CA 1
ATOM 692 C C . TYR A 1 87 ? -7.650 3.126 9.454 1.00 82.31 87 TYR A C 1
ATOM 694 O O . TYR A 1 87 ? -6.609 3.733 9.216 1.00 82.31 87 TYR A O 1
ATOM 702 N N . PRO A 1 88 ? -8.493 3.540 10.415 1.00 77.69 88 PRO A N 1
ATOM 703 C CA . PRO A 1 88 ? -8.111 4.562 11.384 1.00 77.69 88 PRO A CA 1
ATOM 704 C C . PRO A 1 88 ? -6.848 4.149 12.142 1.00 77.69 88 PRO A C 1
ATOM 706 O O . PRO A 1 88 ? -6.675 2.966 12.424 1.00 77.69 88 PRO A O 1
ATOM 709 N N . ASP A 1 89 ? -6.019 5.112 12.536 1.00 68.44 89 ASP A N 1
ATOM 710 C CA . ASP A 1 89 ? -4.737 4.866 13.212 1.00 68.44 89 ASP A CA 1
ATOM 711 C C . ASP A 1 89 ? -4.864 3.971 14.461 1.00 68.44 89 ASP A C 1
ATOM 713 O O . ASP A 1 89 ? -3.981 3.167 14.750 1.00 68.44 89 ASP A O 1
ATOM 717 N N . SER A 1 90 ? -5.989 4.029 15.183 1.00 63.66 90 SER A N 1
ATOM 718 C CA . SER A 1 90 ? -6.258 3.163 16.344 1.00 63.66 90 SER A CA 1
ATOM 719 C C . SER A 1 90 ? -6.484 1.682 16.002 1.00 63.66 90 SER A C 1
ATOM 721 O O . SER A 1 90 ? -6.411 0.832 16.885 1.00 63.66 90 SER A O 1
ATOM 723 N N . GLN A 1 91 ? -6.760 1.369 14.734 1.00 67.62 91 GLN A N 1
ATOM 724 C CA . GLN A 1 91 ? -6.949 0.017 14.195 1.00 67.62 91 GLN A CA 1
ATOM 725 C C . GLN A 1 91 ? -5.774 -0.428 13.309 1.00 67.62 91 GLN A C 1
ATOM 727 O O . GLN A 1 91 ? -5.791 -1.546 12.797 1.00 67.62 91 GLN A O 1
ATOM 732 N N . GLN A 1 92 ? -4.777 0.437 13.097 1.00 68.31 92 GLN A N 1
ATOM 733 C CA . GLN A 1 92 ? -3.571 0.105 12.347 1.00 68.31 92 GLN A CA 1
ATOM 734 C C . GLN A 1 92 ? -2.570 -0.623 13.255 1.00 68.31 92 GLN A C 1
ATOM 736 O O . GLN A 1 92 ? -2.177 -0.124 14.310 1.00 68.31 92 GLN A O 1
ATOM 741 N N . GLY A 1 93 ? -2.118 -1.803 12.825 1.00 62.50 93 GLY A N 1
ATOM 742 C CA . GLY A 1 93 ? -1.157 -2.617 13.570 1.00 62.50 93 GLY A CA 1
ATOM 743 C C . GLY A 1 93 ? -1.759 -3.388 14.751 1.00 62.50 93 GLY A C 1
ATOM 744 O O . GLY A 1 93 ? -2.965 -3.407 14.987 1.00 62.50 93 GLY A O 1
ATOM 745 N N . PHE A 1 94 ? -0.900 -4.090 15.494 1.00 57.22 94 PHE A N 1
ATOM 746 C CA . PHE A 1 94 ? -1.327 -4.867 16.658 1.00 57.22 94 PHE A CA 1
ATOM 747 C C . PHE A 1 94 ? -1.399 -3.978 17.905 1.00 57.22 94 PHE A C 1
ATOM 749 O O . PHE A 1 94 ? -0.376 -3.681 18.526 1.00 57.22 94 PHE A O 1
ATOM 756 N N . ALA A 1 95 ? -2.613 -3.606 18.301 1.00 63.09 95 ALA A N 1
ATOM 757 C CA . ALA A 1 95 ? -2.895 -3.080 19.627 1.00 63.09 95 ALA A CA 1
ATOM 758 C C . ALA A 1 95 ? -3.052 -4.252 20.616 1.00 63.09 95 ALA A C 1
ATOM 760 O O . ALA A 1 95 ? -3.831 -5.175 20.356 1.00 63.09 95 ALA A O 1
ATOM 761 N N . PRO A 1 96 ? -2.339 -4.278 21.755 1.00 63.28 96 PRO A N 1
ATOM 762 C CA . PRO A 1 96 ? -2.643 -5.245 22.801 1.00 63.28 96 PRO A CA 1
ATOM 763 C C . PRO A 1 96 ? -4.052 -4.988 23.338 1.00 63.28 96 PRO A C 1
ATOM 765 O O . PRO A 1 96 ? -4.521 -3.853 23.411 1.00 63.28 96 PRO A O 1
ATOM 768 N N . THR A 1 97 ? -4.692 -6.038 23.827 1.00 72.12 97 THR A N 1
ATOM 769 C CA . THR A 1 97 ? -5.939 -5.878 24.563 1.00 72.12 97 THR A CA 1
ATOM 770 C C . THR A 1 97 ? -5.645 -5.718 26.052 1.00 72.12 97 THR A C 1
ATOM 772 O O . THR A 1 97 ? -5.023 -6.595 26.664 1.00 72.12 97 THR A O 1
ATOM 775 N N . VAL A 1 98 ? -6.119 -4.625 26.655 1.00 76.69 98 VAL A N 1
ATOM 776 C CA . VAL A 1 98 ? -6.087 -4.429 28.113 1.00 76.69 98 VAL A CA 1
ATOM 777 C C . VAL A 1 98 ? -7.459 -4.764 28.677 1.00 76.69 98 VAL A C 1
ATOM 779 O O . VAL A 1 98 ? -8.460 -4.158 28.299 1.00 76.69 98 VAL A O 1
ATOM 782 N N . ARG A 1 99 ? -7.501 -5.741 29.588 1.00 82.31 99 ARG A N 1
ATOM 783 C CA . ARG A 1 99 ? -8.725 -6.177 30.267 1.00 82.31 99 ARG A CA 1
ATOM 784 C C . ARG A 1 99 ? -8.602 -5.970 31.767 1.00 82.31 99 ARG A C 1
ATOM 786 O O . ARG A 1 99 ? -7.544 -6.207 32.356 1.00 82.31 99 ARG A O 1
ATOM 793 N N . GLY A 1 100 ? -9.705 -5.574 32.384 1.00 83.06 100 GLY A N 1
ATOM 794 C CA . GLY A 1 100 ? -9.785 -5.383 33.823 1.00 83.06 100 GLY A CA 1
ATOM 795 C C . GLY A 1 100 ? -11.223 -5.291 34.309 1.00 83.06 100 GLY A C 1
ATOM 796 O O . GLY A 1 100 ? -12.171 -5.325 33.527 1.00 83.06 100 GLY A O 1
ATOM 797 N N . ILE A 1 101 ? -11.374 -5.192 35.627 1.00 82.06 101 ILE A N 1
ATOM 798 C CA . ILE A 1 101 ? -12.664 -4.985 36.284 1.00 82.06 101 ILE A CA 1
ATOM 799 C C . ILE A 1 101 ? -12.531 -3.751 37.169 1.00 82.06 101 ILE A C 1
ATOM 801 O O . ILE A 1 101 ? -11.727 -3.742 38.107 1.00 82.06 101 ILE A O 1
ATOM 805 N N . ALA A 1 102 ? -13.326 -2.725 36.876 1.00 82.25 102 ALA A N 1
ATOM 806 C CA . ALA A 1 102 ? -13.456 -1.536 37.701 1.00 82.25 102 ALA A CA 1
ATOM 807 C C . ALA A 1 102 ? -14.572 -1.758 38.729 1.00 82.25 102 ALA A C 1
ATOM 809 O O . ALA A 1 102 ? -15.696 -2.105 38.377 1.00 82.25 102 ALA A O 1
ATOM 810 N N . ARG A 1 103 ? -14.277 -1.580 40.020 1.00 80.69 103 ARG A N 1
ATOM 811 C CA . ARG A 1 103 ? -15.286 -1.736 41.088 1.00 80.69 103 ARG A CA 1
ATOM 812 C C . ARG A 1 103 ? -16.234 -0.537 41.184 1.00 80.69 103 ARG A C 1
ATOM 814 O O . ARG A 1 103 ? -17.352 -0.675 41.664 1.00 80.69 103 ARG A O 1
ATOM 821 N N . THR A 1 104 ? -15.778 0.626 40.735 1.00 82.19 104 THR A N 1
ATOM 822 C CA . THR A 1 104 ? -16.470 1.919 40.770 1.00 82.19 104 THR A CA 1
ATOM 823 C C . THR A 1 104 ? -16.204 2.666 39.464 1.00 82.19 104 THR A C 1
ATOM 825 O O . THR A 1 104 ? -15.375 2.234 38.663 1.00 82.19 104 THR A O 1
ATOM 828 N N . ALA A 1 105 ? -16.891 3.791 39.244 1.00 83.81 105 ALA A N 1
ATOM 829 C CA . ALA A 1 105 ? -16.528 4.700 38.164 1.00 83.81 105 ALA A CA 1
ATOM 830 C C . ALA A 1 105 ? -15.098 5.206 38.411 1.00 83.81 105 ALA A C 1
ATOM 832 O O . ALA A 1 105 ? -14.809 5.757 39.477 1.00 83.81 105 ALA A O 1
ATOM 833 N N . ALA A 1 106 ? -14.205 4.971 37.454 1.00 83.50 106 ALA A N 1
ATOM 834 C CA . ALA A 1 106 ? -12.774 5.205 37.613 1.00 83.50 106 ALA A CA 1
ATOM 835 C C . ALA A 1 106 ? -12.165 5.774 36.332 1.00 83.50 106 ALA A C 1
ATOM 837 O O . ALA A 1 106 ? -12.678 5.571 35.229 1.00 83.50 106 ALA A O 1
ATOM 838 N N . GLN A 1 107 ? -11.047 6.483 36.481 1.00 85.75 107 GLN A N 1
ATOM 839 C CA . GLN A 1 107 ? -10.263 6.942 35.342 1.00 85.75 107 GLN A CA 1
ATOM 840 C C . GLN A 1 107 ? -9.154 5.931 35.055 1.00 85.75 107 GLN A C 1
ATOM 842 O O . GLN A 1 107 ? -8.278 5.699 35.890 1.00 85.75 107 GLN A O 1
ATOM 847 N N . LEU A 1 108 ? -9.181 5.349 33.860 1.00 83.62 108 LEU A N 1
ATOM 848 C CA . LEU A 1 108 ? -8.147 4.462 33.351 1.00 83.62 108 LEU A CA 1
ATOM 849 C C . LEU A 1 108 ? -7.039 5.286 32.708 1.00 83.62 108 LEU A C 1
ATOM 851 O O . LEU A 1 108 ? -7.301 6.064 31.795 1.00 83.62 108 LEU A O 1
ATOM 855 N N . THR A 1 109 ? -5.808 5.087 33.171 1.00 84.31 109 THR A N 1
ATOM 856 C CA . THR A 1 109 ? -4.595 5.674 32.593 1.00 84.31 109 THR A CA 1
ATOM 857 C C . THR A 1 109 ? -3.635 4.558 32.210 1.00 84.31 109 THR A C 1
ATOM 859 O O . THR A 1 109 ? -3.254 3.742 33.049 1.00 84.31 109 THR A O 1
ATOM 862 N N . ILE A 1 110 ? -3.216 4.516 30.949 1.00 79.94 110 ILE A N 1
ATOM 863 C CA . ILE A 1 110 ? -2.249 3.529 30.458 1.00 79.94 110 ILE A CA 1
ATOM 864 C C . ILE A 1 110 ? -0.951 4.247 30.116 1.00 79.94 110 ILE A C 1
ATOM 866 O O . ILE A 1 110 ? -0.970 5.305 29.478 1.00 79.94 110 ILE A O 1
ATOM 870 N N . ARG A 1 111 ? 0.178 3.674 30.557 1.00 77.19 111 ARG A N 1
ATOM 871 C CA . ARG A 1 111 ? 1.508 4.247 30.354 1.00 77.19 111 ARG A CA 1
ATOM 872 C C . ARG A 1 111 ? 2.472 3.292 29.660 1.00 77.19 111 ARG A C 1
ATOM 874 O O . ARG A 1 111 ? 2.527 2.093 29.942 1.00 77.19 111 ARG A O 1
ATOM 881 N N . GLN A 1 112 ? 3.313 3.857 28.801 1.00 71.25 112 GLN A N 1
ATOM 882 C CA . GLN A 1 112 ? 4.425 3.157 28.167 1.00 71.25 112 GLN A CA 1
ATOM 883 C C . GLN A 1 112 ? 5.674 4.041 28.215 1.00 71.25 112 GLN A C 1
ATOM 885 O O . GLN A 1 112 ? 5.632 5.214 27.854 1.00 71.25 112 GLN A O 1
ATOM 890 N N . ASN A 1 113 ? 6.788 3.488 28.708 1.00 70.19 113 ASN A N 1
ATOM 891 C CA . ASN A 1 113 ? 8.037 4.228 28.932 1.00 70.19 113 ASN A CA 1
ATOM 892 C C . ASN A 1 113 ? 7.841 5.523 29.749 1.00 70.19 113 ASN A C 1
ATOM 894 O O . ASN A 1 113 ? 8.491 6.528 29.483 1.00 70.19 113 ASN A O 1
ATOM 898 N N . GLY A 1 114 ? 6.918 5.508 30.717 1.00 71.44 114 GLY A N 1
ATOM 899 C CA . GLY A 1 114 ? 6.592 6.666 31.558 1.00 71.44 114 GLY A CA 1
ATOM 900 C C . GLY A 1 114 ? 5.634 7.700 30.948 1.00 71.44 114 GLY A C 1
ATOM 901 O O . GLY A 1 114 ? 5.172 8.575 31.675 1.00 71.44 114 GLY A O 1
ATOM 902 N N . PHE A 1 115 ? 5.267 7.593 29.668 1.00 72.88 115 PHE A N 1
ATOM 903 C CA . PHE A 1 115 ? 4.324 8.507 29.009 1.00 72.88 115 PHE A CA 1
ATOM 904 C C . PHE A 1 115 ? 2.899 7.954 29.032 1.00 72.88 115 PHE A C 1
ATOM 906 O O . PHE A 1 115 ? 2.702 6.751 28.868 1.00 72.88 115 PHE A O 1
ATOM 913 N N . ILE A 1 116 ? 1.906 8.830 29.222 1.00 79.81 116 ILE A N 1
ATOM 914 C CA . ILE A 1 116 ? 0.484 8.480 29.098 1.00 79.81 116 ILE A CA 1
ATOM 915 C C . ILE A 1 116 ? 0.155 8.332 27.614 1.00 79.81 116 ILE A C 1
ATOM 917 O O . ILE A 1 116 ? 0.330 9.277 26.851 1.00 79.81 116 ILE A O 1
ATOM 921 N N . ILE A 1 117 ? -0.328 7.155 27.227 1.00 75.25 117 ILE A N 1
ATOM 922 C CA . ILE A 1 117 ? -0.713 6.851 25.837 1.00 75.25 117 ILE A CA 1
ATOM 923 C C . ILE A 1 117 ? -2.217 6.766 25.638 1.00 75.25 117 ILE A C 1
ATOM 925 O O . ILE A 1 117 ? -2.700 6.842 24.516 1.00 75.25 117 ILE A O 1
ATOM 929 N N . TYR A 1 118 ? -2.955 6.557 26.725 1.00 79.19 118 TYR A N 1
ATOM 930 C CA . TYR A 1 118 ? -4.396 6.394 26.694 1.00 79.19 118 TYR A CA 1
ATOM 931 C C . TYR A 1 118 ? -4.973 6.774 28.051 1.00 79.19 118 TYR A C 1
ATOM 933 O O . TYR A 1 118 ? -4.462 6.350 29.095 1.00 79.19 118 TYR A O 1
ATOM 941 N N . GLN A 1 119 ? -6.037 7.571 28.030 1.00 84.31 119 GLN A N 1
ATOM 942 C CA . GLN A 1 119 ? -6.755 7.993 29.223 1.00 84.31 119 GLN A CA 1
ATOM 943 C C . GLN A 1 119 ? -8.251 8.056 28.919 1.00 84.31 119 GLN A C 1
ATOM 945 O O . GLN A 1 119 ? -8.663 8.740 27.987 1.00 84.31 119 GLN A O 1
ATOM 950 N N . SER A 1 120 ? -9.065 7.334 29.689 1.00 84.94 120 SER A N 1
ATOM 951 C CA . SER A 1 120 ? -10.520 7.299 29.500 1.00 84.94 120 SER A CA 1
ATOM 952 C C . SER A 1 120 ? -11.247 6.996 30.812 1.00 84.94 120 SER A C 1
ATOM 954 O O . SER A 1 120 ? -10.662 6.432 31.737 1.00 84.94 120 SER A O 1
ATOM 956 N N . TYR A 1 121 ? -12.520 7.379 30.912 1.00 87.25 121 TYR A N 1
ATOM 957 C CA . TYR A 1 121 ? -13.375 7.040 32.051 1.00 87.25 121 TYR A CA 1
ATOM 958 C C . TYR A 1 121 ? -14.103 5.725 31.787 1.00 87.25 121 TYR A C 1
ATOM 960 O O . TYR A 1 121 ? -14.746 5.560 30.753 1.00 87.25 121 TYR A O 1
ATOM 968 N N . VAL A 1 122 ? -14.025 4.798 32.741 1.00 85.44 122 VAL A N 1
ATOM 969 C CA . VAL A 1 122 ? -14.720 3.509 32.682 1.00 85.44 122 VAL A CA 1
ATOM 970 C C . VAL A 1 122 ? -15.811 3.445 33.746 1.00 85.44 122 VAL A C 1
ATOM 972 O O . VAL A 1 122 ? -15.647 3.926 34.871 1.00 85.44 122 VAL A O 1
ATOM 975 N N . SER A 1 123 ? -16.946 2.853 33.375 1.00 89.25 123 SER A N 1
ATOM 976 C CA . SER A 1 123 ? -18.039 2.560 34.308 1.00 89.25 123 SER A CA 1
ATOM 977 C C . SER A 1 123 ? -17.675 1.383 35.228 1.00 89.25 123 SER A C 1
ATOM 979 O O . SER A 1 123 ? -16.792 0.596 34.875 1.00 89.25 123 SER A O 1
ATOM 981 N N . PRO A 1 124 ? -18.350 1.217 36.384 1.00 86.38 124 PRO A N 1
ATOM 982 C CA . PRO A 1 124 ? -18.211 0.006 37.188 1.00 86.38 124 PRO A CA 1
ATOM 983 C C . PRO A 1 124 ? -18.529 -1.242 36.351 1.00 86.38 124 PRO A C 1
ATOM 985 O O . PRO A 1 124 ? -19.566 -1.298 35.692 1.00 86.38 124 PRO A O 1
ATOM 988 N N . GLY A 1 125 ? -17.656 -2.246 36.391 1.00 84.19 125 GLY A N 1
ATOM 989 C CA . GLY A 1 125 ? -17.804 -3.495 35.648 1.00 84.19 125 GLY A CA 1
ATOM 990 C C . GLY A 1 125 ? -16.540 -3.927 34.907 1.00 84.19 125 GLY A C 1
ATOM 991 O O . GLY A 1 125 ? -15.461 -3.345 35.051 1.00 84.19 125 GLY A O 1
ATOM 992 N N . ALA A 1 126 ? -16.675 -5.004 34.134 1.00 84.88 126 ALA A N 1
ATOM 993 C CA . ALA A 1 126 ? -15.622 -5.468 33.241 1.00 84.88 126 ALA A CA 1
ATOM 994 C C . ALA A 1 126 ? -15.452 -4.490 32.072 1.00 84.88 126 ALA A C 1
ATOM 996 O O . ALA A 1 126 ? -16.438 -4.025 31.502 1.00 84.88 126 ALA A O 1
ATOM 997 N N . PHE A 1 127 ? -14.206 -4.211 31.703 1.00 83.31 127 PHE A N 1
ATOM 998 C CA . PHE A 1 127 ? -13.878 -3.395 30.540 1.00 83.31 127 PHE A CA 1
ATOM 999 C C . PHE A 1 127 ? -12.803 -4.068 29.691 1.00 83.31 127 PHE A C 1
ATOM 1001 O O . PHE A 1 127 ? -11.965 -4.836 30.178 1.00 83.31 127 PHE A O 1
ATOM 1008 N N . GLU A 1 128 ? -12.825 -3.736 28.408 1.00 83.00 128 GLU A N 1
ATOM 1009 C CA . G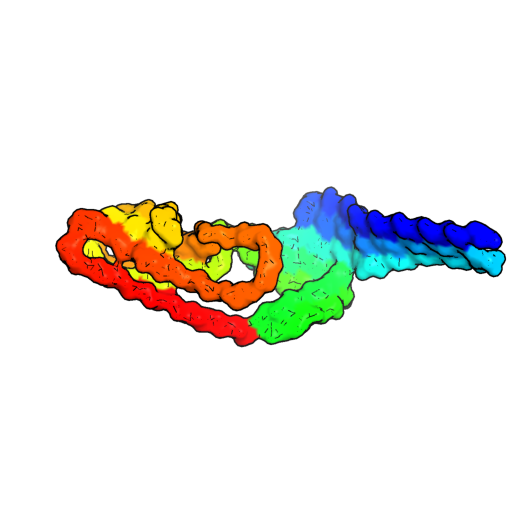LU A 1 128 ? -11.870 -4.198 27.415 1.00 83.00 128 GLU A CA 1
ATOM 1010 C C . GLU A 1 128 ? -11.479 -3.011 26.535 1.00 83.00 128 GLU A C 1
ATOM 1012 O O . GLU A 1 128 ? -12.342 -2.357 25.957 1.00 83.00 128 GLU A O 1
ATOM 1017 N N . ILE A 1 129 ? -10.179 -2.722 26.466 1.00 77.06 129 ILE A N 1
ATOM 1018 C CA . ILE A 1 129 ? -9.614 -1.700 25.583 1.00 77.06 129 ILE A CA 1
ATOM 1019 C C . ILE A 1 129 ? -8.881 -2.419 24.455 1.00 77.06 129 ILE A C 1
ATOM 1021 O O . ILE A 1 129 ? -7.931 -3.165 24.713 1.00 77.06 129 ILE A O 1
ATOM 1025 N N . THR A 1 130 ? -9.338 -2.210 23.221 1.00 74.69 130 THR A N 1
ATOM 1026 C CA . THR A 1 130 ? -8.805 -2.846 22.002 1.00 74.69 130 THR A CA 1
ATOM 1027 C C . THR A 1 130 ? -8.135 -1.861 21.050 1.00 74.69 130 THR A C 1
ATOM 1029 O O . THR A 1 130 ? -7.560 -2.282 20.056 1.00 74.69 130 THR A O 1
ATOM 1032 N N . ASP A 1 131 ? -8.232 -0.563 21.322 1.00 67.88 131 ASP A N 1
ATOM 1033 C CA . ASP A 1 131 ? -7.858 0.541 20.435 1.00 67.88 131 ASP A CA 1
ATOM 1034 C C . ASP A 1 131 ? -6.623 1.305 20.937 1.00 67.88 131 ASP A C 1
ATOM 1036 O O . ASP A 1 131 ? -6.431 2.488 20.651 1.00 67.88 131 ASP A O 1
ATOM 1040 N N . LEU A 1 132 ? -5.757 0.616 21.686 1.00 70.75 132 LEU A N 1
ATOM 1041 C CA . LEU A 1 132 ? -4.476 1.162 22.116 1.00 70.75 132 LEU A CA 1
ATOM 1042 C C . LEU A 1 132 ? -3.570 1.351 20.912 1.00 70.75 132 LEU A C 1
ATOM 1044 O O . LEU A 1 132 ? -2.973 0.393 20.426 1.00 70.75 132 LEU A O 1
ATOM 1048 N N . HIS A 1 133 ? -3.446 2.596 20.464 1.00 63.03 133 HIS A N 1
ATOM 1049 C CA . HIS A 1 133 ? -2.562 2.931 19.364 1.00 63.03 133 HIS A CA 1
ATOM 1050 C C . HIS A 1 133 ? -1.135 2.434 19.674 1.00 63.03 133 HIS A C 1
ATOM 1052 O O . HIS A 1 133 ? -0.558 2.829 20.696 1.00 63.03 133 HIS A O 1
ATOM 1058 N N . PRO A 1 134 ? -0.558 1.539 18.851 1.00 56.16 134 PRO A N 1
ATOM 1059 C CA . PRO A 1 134 ? 0.765 0.986 19.085 1.00 56.16 134 PRO A CA 1
ATOM 1060 C C . PRO A 1 134 ? 1.838 1.978 18.635 1.00 56.16 134 PRO A C 1
ATOM 1062 O O . PRO A 1 134 ? 2.688 1.643 17.824 1.00 56.16 134 PRO A O 1
ATOM 1065 N N . ASP A 1 135 ? 1.833 3.192 19.171 1.00 54.66 135 ASP A N 1
ATOM 1066 C CA . ASP A 1 135 ? 2.919 4.131 18.946 1.00 54.66 135 ASP A CA 1
ATOM 1067 C C . ASP A 1 135 ? 3.257 4.870 20.228 1.00 54.66 135 ASP A C 1
ATOM 1069 O O . ASP A 1 135 ? 2.520 5.726 20.705 1.00 54.66 135 ASP A O 1
ATOM 1073 N N . ILE A 1 136 ? 4.456 4.583 20.729 1.00 46.03 136 ILE A N 1
ATOM 1074 C CA . ILE A 1 136 ? 5.374 5.648 21.117 1.00 46.03 136 ILE A CA 1
ATOM 1075 C C . ILE A 1 136 ? 6.808 5.101 21.127 1.00 46.03 136 ILE A C 1
ATOM 1077 O O . ILE A 1 136 ? 7.350 4.668 22.143 1.00 46.03 136 ILE A O 1
ATOM 1081 N N . PHE A 1 137 ? 7.379 5.019 19.918 1.00 45.53 137 PHE A N 1
ATOM 1082 C CA . PHE A 1 137 ? 8.710 5.515 19.516 1.00 45.53 137 PHE A CA 1
ATOM 1083 C C . PHE A 1 137 ? 9.169 4.780 18.237 1.00 45.53 137 PHE A C 1
ATOM 1085 O O . PHE A 1 137 ? 9.877 3.768 18.287 1.00 45.53 137 PHE A O 1
ATOM 1092 N N . LYS A 1 138 ? 8.809 5.304 17.057 1.00 43.03 138 LYS A N 1
ATOM 1093 C CA . LYS A 1 138 ? 9.414 4.900 15.776 1.00 43.03 138 LYS A CA 1
ATOM 1094 C C . LYS A 1 138 ? 10.850 5.448 15.722 1.00 43.03 138 LYS A C 1
ATOM 1096 O O . LYS A 1 138 ? 11.094 6.562 15.269 1.00 43.03 138 LYS A O 1
ATOM 1101 N N . TRP A 1 139 ? 11.822 4.689 16.240 1.00 38.81 139 TRP A N 1
ATOM 1102 C CA . TRP A 1 139 ? 13.241 5.050 16.128 1.00 38.81 139 TRP A CA 1
ATOM 1103 C C . TRP A 1 139 ? 13.632 5.145 14.650 1.00 38.81 139 TRP A C 1
ATOM 1105 O O . TRP A 1 139 ? 13.544 4.164 13.907 1.00 38.81 139 TRP A O 1
ATOM 1115 N N . ARG A 1 140 ? 14.114 6.326 14.253 1.00 44.31 140 ARG A N 1
ATOM 1116 C CA . ARG A 1 140 ? 14.885 6.534 13.026 1.00 44.31 140 ARG A CA 1
ATOM 1117 C C . ARG A 1 140 ? 16.027 5.502 12.979 1.00 44.31 140 ARG A C 1
ATOM 1119 O O . ARG A 1 140 ? 16.878 5.482 13.858 1.00 44.31 140 ARG A O 1
ATOM 1126 N N . SER A 1 141 ? 16.016 4.684 11.926 1.00 44.09 141 SER A N 1
ATOM 1127 C CA . SER A 1 141 ? 17.065 3.777 11.422 1.00 44.09 141 SER A CA 1
ATOM 1128 C C . SER A 1 141 ? 17.529 2.580 12.278 1.00 44.09 141 SER A C 1
ATOM 1130 O O . SER A 1 141 ? 17.931 2.722 13.424 1.00 44.09 141 SER A O 1
ATOM 1132 N N . GLY A 1 142 ? 17.585 1.408 11.627 1.00 39.41 142 GLY A N 1
ATOM 1133 C CA . GLY A 1 142 ? 18.648 0.412 11.822 1.00 39.41 142 GLY A CA 1
ATOM 1134 C C . GLY A 1 142 ? 18.407 -0.706 12.842 1.00 39.41 142 GLY A C 1
ATOM 1135 O O . GLY A 1 142 ? 18.506 -0.486 14.036 1.00 39.41 142 GLY A O 1
ATOM 1136 N N . ARG A 1 143 ? 18.139 -1.914 12.319 1.00 49.53 143 ARG A N 1
ATOM 1137 C CA . ARG A 1 143 ? 18.361 -3.273 12.872 1.00 49.53 143 ARG A CA 1
ATOM 1138 C C . ARG A 1 143 ? 18.442 -3.460 14.403 1.00 49.53 143 ARG A C 1
ATOM 1140 O O . ARG A 1 143 ? 19.395 -3.035 15.034 1.00 49.53 143 ARG A O 1
ATOM 1147 N N . HIS A 1 144 ? 17.503 -4.260 14.922 1.00 42.12 144 HIS A N 1
ATOM 1148 C CA . HIS A 1 144 ? 17.663 -5.439 15.805 1.00 42.12 144 HIS A CA 1
ATOM 1149 C C . HIS A 1 144 ? 16.421 -5.616 16.705 1.00 42.12 144 HIS A C 1
ATOM 1151 O O . HIS A 1 144 ? 15.933 -4.661 17.302 1.00 42.12 144 HIS A O 1
ATOM 1157 N N . HIS A 1 145 ? 15.900 -6.853 16.737 1.00 47.09 145 HIS A N 1
ATOM 1158 C CA . HIS A 1 145 ? 14.963 -7.451 17.706 1.00 47.09 145 HIS A CA 1
ATOM 1159 C C . HIS A 1 145 ? 14.178 -6.470 18.605 1.00 47.09 145 HIS A C 1
ATOM 1161 O O . HIS A 1 145 ? 14.628 -6.114 19.693 1.00 47.09 145 HIS A O 1
ATOM 1167 N N . ARG A 1 146 ? 12.958 -6.079 18.209 1.00 46.62 146 ARG A N 1
ATOM 1168 C CA . ARG A 1 146 ? 12.104 -5.226 19.053 1.00 46.62 146 ARG A CA 1
ATOM 1169 C C . ARG A 1 146 ? 11.034 -6.049 19.769 1.00 46.62 146 ARG A C 1
ATOM 1171 O O . ARG A 1 146 ? 10.118 -6.568 19.144 1.00 46.62 146 ARG A O 1
ATOM 1178 N N . ARG A 1 147 ? 11.128 -6.133 21.100 1.00 47.38 147 ARG A N 1
ATOM 1179 C CA . ARG A 1 147 ? 9.982 -6.438 21.971 1.00 47.38 147 ARG A CA 1
ATOM 1180 C C . ARG A 1 147 ? 9.437 -5.106 22.484 1.00 47.38 147 ARG A C 1
ATOM 1182 O O . ARG A 1 147 ? 10.086 -4.481 23.317 1.00 47.38 147 ARG A O 1
ATOM 1189 N N . ALA A 1 148 ? 8.269 -4.674 22.014 1.00 43.47 148 ALA A N 1
ATOM 1190 C CA . ALA A 1 148 ? 7.499 -3.659 22.729 1.00 43.47 148 ALA A CA 1
ATOM 1191 C C . ALA A 1 148 ? 7.023 -4.290 24.049 1.00 43.47 148 ALA A C 1
ATOM 1193 O O . ALA A 1 148 ? 6.362 -5.330 24.037 1.00 43.47 148 ALA A O 1
ATOM 1194 N N . ARG A 1 149 ? 7.432 -3.731 25.193 1.00 47.56 149 ARG A N 1
ATOM 1195 C CA . ARG A 1 149 ? 7.018 -4.204 26.521 1.00 47.56 149 ARG A CA 1
ATOM 1196 C C . ARG A 1 149 ? 6.159 -3.125 27.177 1.00 47.56 149 ARG A C 1
ATOM 1198 O O . ARG A 1 149 ? 6.628 -2.008 27.370 1.00 47.56 149 ARG A O 1
ATOM 1205 N N . TRP A 1 150 ? 4.919 -3.471 27.509 1.00 54.56 150 TRP A N 1
ATOM 1206 C CA . TRP A 1 150 ? 4.016 -2.646 28.315 1.00 54.56 150 TRP A CA 1
ATOM 1207 C C . TRP A 1 150 ? 4.556 -2.533 29.741 1.00 54.56 150 TRP A C 1
ATOM 1209 O O . TRP A 1 150 ? 5.057 -3.5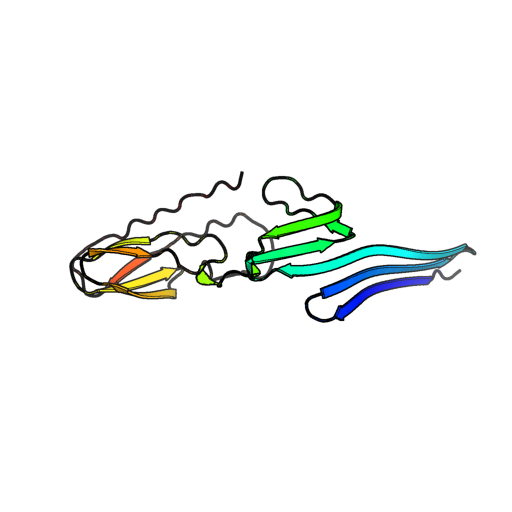23 30.276 1.00 54.56 150 TRP A O 1
ATOM 1219 N N . GLN A 1 151 ? 4.503 -1.334 30.326 1.00 54.97 151 GLN A N 1
ATOM 1220 C CA . GLN A 1 151 ? 5.051 -1.084 31.664 1.00 54.97 151 GLN A CA 1
ATOM 1221 C C . GLN A 1 151 ? 3.961 -1.014 32.738 1.00 54.97 151 GLN A C 1
ATOM 1223 O O . GLN A 1 151 ? 4.095 -1.716 33.736 1.00 54.97 151 GLN A O 1
ATOM 1228 N N . SER A 1 152 ? 2.879 -0.243 32.550 1.00 52.88 152 SER A N 1
ATOM 1229 C CA . SER A 1 152 ? 1.769 -0.224 33.517 1.00 52.88 152 SER A CA 1
ATOM 1230 C C . SER A 1 152 ? 0.442 0.292 32.943 1.00 52.88 152 SER A C 1
ATOM 1232 O O . SER A 1 152 ? 0.393 1.066 31.987 1.00 52.88 152 SER A O 1
ATOM 1234 N N . ALA A 1 153 ? -0.655 -0.157 33.552 1.00 57.72 153 ALA A N 1
ATOM 1235 C CA . ALA A 1 153 ? -1.995 0.395 33.402 1.00 57.72 153 ALA A CA 1
ATOM 1236 C C . ALA A 1 153 ? -2.562 0.560 34.813 1.00 57.72 153 ALA A C 1
ATOM 1238 O O . ALA A 1 153 ? -2.508 -0.374 35.614 1.00 57.72 153 ALA A O 1
ATOM 1239 N N . GLU A 1 154 ? -3.059 1.751 35.120 1.00 62.91 154 GLU A N 1
ATOM 1240 C CA . GLU A 1 154 ? -3.482 2.150 36.459 1.00 62.91 154 GLU A CA 1
ATOM 1241 C C . GLU A 1 154 ? -4.901 2.720 36.399 1.00 62.91 154 GLU A C 1
ATOM 1243 O O . GLU A 1 154 ? -5.248 3.484 35.495 1.00 62.91 154 GLU A O 1
ATOM 1248 N N . LEU A 1 155 ? -5.726 2.349 37.378 1.00 53.44 155 LEU A N 1
ATOM 1249 C CA . LEU A 1 155 ? -7.035 2.950 37.605 1.00 53.44 155 LEU A CA 1
ATOM 1250 C C . LEU A 1 155 ? -6.926 3.899 38.797 1.00 53.44 155 LEU A C 1
ATOM 1252 O O . LEU A 1 155 ? -6.729 3.459 39.932 1.00 53.44 155 LEU A O 1
ATOM 1256 N N . HIS A 1 156 ? -7.069 5.198 38.549 1.00 56.12 156 HIS A N 1
ATOM 1257 C CA . HIS A 1 156 ? -7.205 6.172 39.627 1.00 56.12 156 HIS A CA 1
ATOM 1258 C C . HIS A 1 156 ? -8.660 6.211 40.112 1.00 56.12 156 HIS A C 1
ATOM 1260 O O . HIS A 1 156 ? -9.590 6.147 39.305 1.00 56.12 156 HIS A O 1
ATOM 1266 N N . ASN A 1 157 ? -8.832 6.330 41.436 1.00 51.53 157 ASN A N 1
ATOM 1267 C CA . ASN A 1 157 ? -10.095 6.237 42.191 1.00 51.53 157 ASN A CA 1
ATOM 1268 C C . ASN A 1 157 ? -10.697 4.831 42.421 1.00 51.53 157 ASN A C 1
ATOM 1270 O O . ASN A 1 157 ? -11.868 4.724 42.785 1.00 51.53 157 ASN A O 1
ATOM 1274 N N . SER A 1 158 ? -9.915 3.747 42.321 1.00 46.78 158 SER A N 1
ATOM 1275 C CA . SER A 1 158 ? -10.386 2.406 42.714 1.00 46.78 158 SER A CA 1
ATOM 1276 C C . SER A 1 158 ? -9.396 1.656 43.607 1.00 46.78 158 SER A C 1
ATOM 1278 O O . SER A 1 158 ? -8.237 1.459 43.248 1.00 46.78 158 SER A O 1
ATOM 1280 N N . VAL A 1 159 ? -9.886 1.207 44.766 1.00 40.22 159 VAL A N 1
ATOM 1281 C CA . VAL A 1 159 ? -9.190 0.335 45.723 1.00 40.22 159 VAL A CA 1
ATOM 1282 C C . VAL A 1 159 ? -8.850 -0.996 45.038 1.00 40.22 159 VAL A C 1
ATOM 1284 O O . VAL A 1 159 ? -9.750 -1.788 44.769 1.00 40.22 159 VAL A O 1
ATOM 1287 N N . PHE A 1 160 ? -7.554 -1.187 44.761 1.00 39.81 160 PHE A N 1
ATOM 1288 C CA . PHE A 1 160 ? -6.860 -2.382 44.250 1.00 39.81 160 PHE A CA 1
ATOM 1289 C C . PHE A 1 160 ? -7.529 -3.138 43.085 1.00 39.81 160 PHE A C 1
ATOM 1291 O O . PHE A 1 160 ? -8.463 -3.909 43.291 1.00 39.81 160 PHE A O 1
ATOM 1298 N N . ASN A 1 161 ? -6.958 -3.031 41.877 1.00 41.81 161 ASN A N 1
ATOM 1299 C CA . ASN A 1 161 ? -7.001 -4.123 40.898 1.00 41.81 161 ASN A CA 1
ATOM 1300 C C . ASN A 1 161 ? -5.850 -4.041 39.884 1.00 41.81 161 ASN A C 1
ATOM 1302 O O . ASN A 1 161 ? -5.532 -2.972 39.366 1.00 41.81 161 ASN A O 1
ATOM 1306 N N . SER A 1 162 ? -5.245 -5.194 39.600 1.00 42.72 162 SER A N 1
ATOM 1307 C CA . SER A 1 162 ? -4.271 -5.393 38.530 1.00 42.72 162 SER A CA 1
ATOM 1308 C C . SER A 1 162 ? -4.982 -5.510 37.178 1.00 42.72 162 SER A C 1
ATOM 1310 O O . SER A 1 162 ? -5.960 -6.244 37.038 1.00 42.72 162 SER A O 1
ATOM 1312 N N . ALA A 1 163 ? -4.490 -4.805 36.159 1.00 47.59 163 ALA A N 1
ATOM 1313 C CA . ALA A 1 163 ? -4.864 -5.073 34.774 1.00 47.59 163 ALA A CA 1
ATOM 1314 C C . ALA A 1 163 ? -4.008 -6.235 34.251 1.00 47.59 163 ALA A C 1
ATOM 1316 O O . ALA A 1 163 ? -2.778 -6.191 34.328 1.00 47.59 163 ALA A O 1
ATOM 1317 N N . ASN A 1 164 ? -4.647 -7.279 33.723 1.00 47.12 164 ASN A N 1
ATOM 1318 C CA . ASN A 1 164 ? -3.928 -8.386 33.101 1.00 47.12 164 ASN A CA 1
ATOM 1319 C C . ASN A 1 164 ? -3.685 -8.054 31.627 1.00 47.12 164 ASN A C 1
ATOM 1321 O O . ASN A 1 164 ? -4.622 -7.922 30.838 1.00 47.12 164 ASN A O 1
ATOM 1325 N N . PHE A 1 165 ? -2.414 -7.941 31.247 1.00 50.44 165 PHE A N 1
ATOM 1326 C CA . PHE A 1 165 ? -2.009 -7.748 29.859 1.00 50.44 165 PHE A CA 1
ATOM 1327 C C . PHE A 1 165 ? -1.998 -9.093 29.143 1.00 50.44 165 PHE A C 1
ATOM 1329 O O . PHE A 1 165 ? -1.190 -9.964 29.463 1.00 50.44 165 PHE A O 1
ATOM 1336 N N . THR A 1 166 ? -2.866 -9.265 28.147 1.00 44.97 166 THR A N 1
ATOM 1337 C CA . THR A 1 166 ? -2.785 -10.428 27.259 1.00 44.97 166 THR A CA 1
ATOM 1338 C C . THR A 1 166 ? -2.189 -9.991 25.930 1.00 44.97 166 THR A C 1
ATOM 1340 O O . THR A 1 166 ? -2.896 -9.577 25.016 1.00 44.97 166 THR A O 1
ATOM 1343 N N . THR A 1 167 ? -0.869 -10.111 25.796 1.00 43.72 167 THR A N 1
ATOM 1344 C CA . THR A 1 167 ? -0.216 -10.024 24.486 1.00 43.72 167 THR A CA 1
ATOM 1345 C C . THR A 1 167 ? -0.386 -11.371 23.796 1.00 43.72 167 THR A C 1
ATOM 1347 O O . THR A 1 167 ? 0.426 -12.277 23.990 1.00 43.72 167 THR A O 1
ATOM 1350 N N . ARG A 1 168 ? -1.437 -11.551 22.987 1.00 39.06 168 ARG A N 1
ATOM 1351 C CA . ARG A 1 168 ? -1.414 -12.659 22.027 1.00 39.06 168 ARG A CA 1
ATOM 1352 C C . ARG A 1 168 ? -0.363 -12.309 20.984 1.00 39.06 168 ARG A C 1
ATOM 1354 O O . ARG A 1 168 ? -0.536 -11.357 20.237 1.00 39.0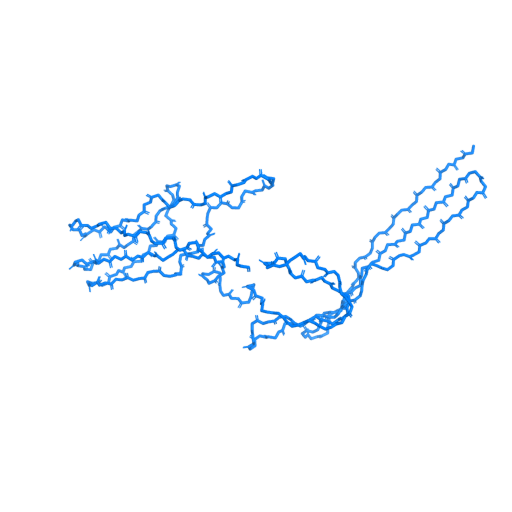6 168 ARG A O 1
ATOM 1361 N N . ARG A 1 169 ? 0.742 -13.059 20.941 1.00 35.94 169 ARG A N 1
ATOM 1362 C CA . ARG A 1 169 ? 1.573 -13.093 19.736 1.00 35.94 169 ARG A CA 1
ATOM 1363 C C . ARG A 1 169 ? 0.645 -13.536 18.610 1.00 35.94 169 ARG A C 1
ATOM 1365 O O . ARG A 1 169 ? 0.275 -14.706 18.565 1.00 35.94 169 ARG A O 1
ATOM 1372 N N . ALA A 1 170 ? 0.234 -12.612 17.750 1.00 34.09 170 ALA A N 1
ATOM 1373 C CA . ALA A 1 170 ? -0.149 -13.001 16.411 1.00 34.09 170 ALA A CA 1
ATOM 1374 C C . ALA A 1 170 ? 1.129 -13.587 15.808 1.00 34.09 170 ALA A C 1
ATOM 1376 O O . ALA A 1 170 ? 2.074 -12.865 15.498 1.00 34.09 170 ALA A O 1
ATOM 1377 N N . PHE A 1 171 ? 1.217 -14.915 15.781 1.00 26.62 171 PHE A N 1
ATOM 1378 C CA . PHE A 1 171 ? 2.054 -15.559 14.792 1.00 26.62 171 PHE A CA 1
ATOM 1379 C C . PHE A 1 171 ? 1.458 -15.113 13.456 1.00 26.62 171 PHE A C 1
ATOM 1381 O O . PHE A 1 171 ? 0.358 -15.538 13.109 1.00 26.62 171 PHE A O 1
ATOM 1388 N N . GLN A 1 172 ? 2.121 -14.172 12.783 1.00 29.56 172 GLN A N 1
ATOM 1389 C CA . GLN A 1 172 ? 2.007 -14.099 11.334 1.00 29.56 172 GLN A CA 1
ATOM 1390 C C . GLN A 1 172 ? 2.577 -15.433 10.851 1.00 29.56 172 GLN A C 1
ATOM 1392 O O . GLN A 1 172 ? 3.760 -15.714 11.055 1.00 29.56 172 GLN A O 1
ATOM 1397 N N . ILE A 1 173 ? 1.665 -16.310 10.435 1.00 33.75 173 ILE A N 1
ATOM 1398 C CA . ILE A 1 173 ? 1.980 -17.450 9.577 1.00 33.75 173 ILE A CA 1
ATOM 1399 C C . ILE A 1 173 ? 2.327 -16.854 8.229 1.00 33.75 173 ILE A C 1
ATOM 1401 O O . ILE A 1 173 ? 1.530 -15.985 7.811 1.00 33.75 173 ILE A O 1
#

Sequence (173 aa):
MVTIAYFFSELSGINIGPWRLRNNGSWNYFRGNGYHSEQWNNIGTWVQRAIIPLKSELVMGDGNTGSDIFDGVGFRGVRLYSSDNMYPDSQQGFAPTVRGIARTAAQLTIRQNGFIIYQSYVSPGAFEITDLHPDIFKWRSGRHHRRARWQSAELHNSVFNSANFTTRRAFQI

Organism: Escherichia coli (NCBI:txid562)